Protein AF-A0A7C4I3J9-F1 (afdb_monomer_lite)

Foldseek 3Di:
DPDDDDDDDPVNFVVVLPDDPVVVCVVVVVVVHNPDDDPPDDDPDPPDGDGDDDDLDADDDDDDPVQPDPVNCVDCNHPNVSVVSDDDD

pLDDT: mean 89.77, std 9.17, range [45.38, 98.12]

Secondary structure (DSSP, 8-state):
---PPPP--HHHHHHHHTS-HHHHHHHHHHTT----S-TT---SSTTPPP--------------TTT--GGGGGSTTSHHHHHHTPPP-

Structure (mmCIF, N/CA/C/O backbone):
data_AF-A0A7C4I3J9-F1
#
_entry.id   AF-A0A7C4I3J9-F1
#
loop_
_atom_site.group_PDB
_atom_site.id
_atom_site.type_symbol
_atom_site.label_atom_id
_atom_site.label_alt_id
_atom_site.label_comp_id
_atom_site.label_asym_id
_atom_site.label_entity_id
_atom_site.label_seq_id
_atom_site.pdbx_PDB_ins_code
_atom_site.Cartn_x
_atom_site.Cartn_y
_atom_site.Cartn_z
_atom_site.occupancy
_atom_site.B_iso_or_equiv
_atom_site.auth_seq_id
_atom_site.auth_comp_id
_atom_site.auth_asym_id
_atom_site.auth_atom_id
_atom_site.pdbx_PDB_model_num
ATOM 1 N N . MET A 1 1 ? 15.005 -14.300 -7.045 1.00 45.38 1 MET A N 1
ATOM 2 C CA . MET A 1 1 ? 14.710 -14.755 -5.672 1.00 45.38 1 MET A CA 1
ATOM 3 C C . MET A 1 1 ? 13.203 -14.927 -5.630 1.00 45.38 1 MET A C 1
ATOM 5 O O . MET A 1 1 ? 12.505 -13.936 -5.486 1.00 45.38 1 MET A O 1
ATOM 9 N N . ASN A 1 2 ? 12.706 -16.131 -5.923 1.00 52.50 2 ASN A N 1
ATOM 10 C CA . ASN A 1 2 ? 11.267 -16.396 -5.915 1.00 52.50 2 ASN A CA 1
ATOM 11 C C . ASN A 1 2 ? 10.860 -16.560 -4.454 1.00 52.50 2 ASN A C 1
ATOM 13 O O . ASN A 1 2 ? 11.065 -17.615 -3.861 1.00 52.50 2 ASN A O 1
ATOM 17 N N . THR A 1 3 ? 10.410 -15.474 -3.837 1.00 55.28 3 THR A N 1
ATOM 18 C CA . THR A 1 3 ? 9.784 -15.540 -2.521 1.00 55.28 3 THR A CA 1
ATOM 19 C C . THR A 1 3 ? 8.352 -15.995 -2.733 1.00 55.28 3 THR A C 1
ATOM 21 O O . THR A 1 3 ? 7.536 -15.215 -3.222 1.00 55.28 3 THR A O 1
ATOM 24 N N . GLU A 1 4 ? 8.068 -17.251 -2.395 1.00 66.12 4 GLU A N 1
ATOM 25 C CA . GLU A 1 4 ? 6.695 -17.739 -2.274 1.00 66.12 4 GLU A CA 1
ATOM 26 C C . GLU A 1 4 ? 5.889 -16.751 -1.410 1.00 66.12 4 GLU A C 1
ATOM 28 O O . GLU A 1 4 ? 6.365 -16.342 -0.339 1.00 66.12 4 GLU A O 1
ATOM 33 N N . PRO A 1 5 ? 4.713 -16.298 -1.871 1.00 69.56 5 PRO A N 1
ATOM 34 C CA . PRO A 1 5 ? 3.943 -15.294 -1.159 1.00 69.56 5 PRO A CA 1
ATOM 35 C C . PRO A 1 5 ? 3.508 -15.841 0.202 1.00 69.56 5 PRO A C 1
ATOM 37 O O . PRO A 1 5 ? 2.911 -16.911 0.309 1.00 69.56 5 PRO A O 1
ATOM 40 N N . LEU A 1 6 ? 3.801 -15.091 1.267 1.00 75.75 6 LEU A N 1
ATOM 41 C CA . LEU A 1 6 ? 3.338 -15.436 2.608 1.00 75.75 6 LEU A CA 1
ATOM 42 C C . LEU A 1 6 ? 1.807 -15.477 2.620 1.00 75.75 6 LEU A C 1
ATOM 44 O O . LEU A 1 6 ? 1.162 -14.450 2.383 1.00 75.75 6 LEU A O 1
ATOM 48 N N . SER A 1 7 ? 1.245 -16.640 2.961 1.00 81.00 7 SER A N 1
ATOM 49 C CA . SER A 1 7 ? -0.202 -16.831 3.095 1.00 81.00 7 SER A CA 1
ATOM 50 C C . SER A 1 7 ? -0.826 -15.730 3.962 1.00 81.00 7 SER A C 1
ATOM 52 O O . SER A 1 7 ? -0.276 -15.342 5.002 1.00 81.00 7 SER A O 1
ATOM 54 N N . LEU A 1 8 ? -1.946 -15.167 3.508 1.00 86.31 8 LEU A N 1
ATOM 55 C CA . LEU A 1 8 ? -2.746 -14.199 4.251 1.00 86.31 8 LEU A CA 1
ATOM 56 C C . LEU A 1 8 ? -4.069 -14.860 4.627 1.00 86.31 8 LEU A C 1
ATOM 58 O O . LEU A 1 8 ? -4.855 -15.217 3.757 1.00 86.31 8 LEU A O 1
ATOM 62 N N . ASP A 1 9 ? -4.287 -15.034 5.927 1.00 92.38 9 ASP A N 1
ATOM 63 C CA . ASP A 1 9 ? -5.493 -15.668 6.451 1.00 92.38 9 ASP A CA 1
ATOM 64 C C . ASP A 1 9 ? -6.740 -14.821 6.143 1.00 92.38 9 ASP A C 1
ATOM 66 O O . ASP A 1 9 ? -6.741 -13.604 6.357 1.00 92.38 9 ASP A O 1
ATOM 70 N N . ALA A 1 10 ? -7.806 -15.465 5.664 1.00 92.75 10 ALA A N 1
ATOM 71 C CA . ALA A 1 10 ? -9.061 -14.804 5.315 1.00 92.75 10 ALA A CA 1
ATOM 72 C C . ALA A 1 10 ? -9.675 -14.050 6.507 1.00 92.75 10 ALA A C 1
ATOM 74 O O . ALA A 1 10 ? -10.149 -12.928 6.343 1.00 92.75 10 ALA A O 1
ATOM 75 N N . SER A 1 11 ? -9.572 -14.595 7.722 1.00 95.75 11 SER A N 1
ATOM 76 C CA . SER A 1 11 ? -10.082 -13.944 8.936 1.00 95.75 11 SER A CA 1
ATOM 77 C C . SER A 1 11 ? -9.367 -12.622 9.235 1.00 95.75 11 SER A C 1
ATOM 79 O O . SER A 1 11 ? -9.976 -11.660 9.715 1.00 95.75 11 SER A O 1
ATOM 81 N N . VAL A 1 12 ? -8.073 -12.532 8.905 1.00 94.69 12 VAL A N 1
ATOM 82 C CA . VAL A 1 12 ? -7.285 -11.300 9.039 1.00 94.69 12 VAL A CA 1
ATOM 83 C C . VAL A 1 12 ? -7.735 -10.271 8.005 1.00 94.69 12 VAL A C 1
ATOM 85 O O . VAL A 1 12 ? -7.890 -9.100 8.354 1.00 94.69 12 VAL A O 1
ATOM 88 N N . VAL A 1 13 ? -7.977 -10.694 6.759 1.00 94.31 13 VAL A N 1
ATOM 89 C CA . VAL A 1 13 ? -8.500 -9.825 5.689 1.00 94.31 13 VAL A CA 1
ATOM 90 C C . VAL A 1 13 ? -9.851 -9.242 6.088 1.00 94.31 13 VAL A C 1
ATOM 92 O O . VAL A 1 13 ? -10.014 -8.022 6.074 1.00 94.31 13 VAL A O 1
ATOM 95 N N . GLU A 1 14 ? -10.786 -10.097 6.503 1.00 95.62 14 GLU A N 1
ATOM 96 C CA . GLU A 1 14 ? -12.130 -9.703 6.932 1.00 95.62 14 GLU A CA 1
ATOM 97 C C . GLU A 1 14 ? -12.074 -8.722 8.102 1.00 95.62 14 GLU A C 1
ATOM 99 O O . GLU A 1 14 ? -12.686 -7.654 8.054 1.00 95.62 14 GLU A O 1
ATOM 104 N N . THR A 1 15 ? -11.269 -9.029 9.123 1.00 96.44 15 THR A N 1
ATOM 105 C CA . THR A 1 15 ? -11.117 -8.159 10.292 1.00 96.44 15 THR A CA 1
ATOM 106 C C . THR A 1 15 ? -10.569 -6.792 9.889 1.00 96.44 15 THR A C 1
ATOM 108 O O . THR A 1 15 ? -11.159 -5.762 10.219 1.00 96.44 15 THR A O 1
ATOM 111 N N . LEU A 1 16 ? -9.458 -6.753 9.147 1.00 96.12 16 LEU A N 1
ATOM 112 C CA . LEU A 1 16 ? -8.803 -5.499 8.772 1.00 96.12 16 LEU A CA 1
ATOM 113 C C . LEU A 1 16 ? -9.643 -4.661 7.801 1.00 96.12 16 LEU A C 1
ATOM 115 O O . LEU A 1 16 ? -9.577 -3.434 7.867 1.00 96.12 16 LEU A O 1
ATOM 119 N N . ALA A 1 17 ? -10.474 -5.282 6.957 1.00 96.06 17 ALA A N 1
ATOM 120 C CA . ALA A 1 17 ? -11.366 -4.572 6.041 1.00 96.06 17 ALA A CA 1
ATOM 121 C C . ALA A 1 17 ? -12.423 -3.721 6.776 1.00 96.06 17 ALA A C 1
ATOM 123 O O . ALA A 1 17 ? -12.907 -2.720 6.235 1.00 96.06 17 ALA A O 1
ATOM 124 N N . THR A 1 18 ? -12.741 -4.061 8.031 1.00 96.50 18 THR A N 1
ATOM 125 C CA . THR A 1 18 ? -13.676 -3.292 8.872 1.00 96.50 18 THR A CA 1
ATOM 126 C C . THR A 1 18 ? -13.023 -2.125 9.622 1.00 96.50 18 THR A C 1
ATOM 128 O O . THR A 1 18 ? -13.725 -1.248 10.128 1.00 96.50 18 THR A O 1
ATOM 131 N N . VAL A 1 19 ? -11.688 -2.057 9.668 1.00 96.44 19 VAL A N 1
ATOM 132 C CA . VAL A 1 19 ? -10.941 -1.071 10.463 1.00 96.44 19 VAL A CA 1
ATOM 133 C C . VAL A 1 19 ? -10.490 0.106 9.593 1.00 96.44 19 VAL A C 1
ATOM 135 O O . VAL A 1 19 ? -10.058 -0.048 8.453 1.00 96.44 19 VAL A O 1
ATOM 138 N N . THR A 1 20 ? -10.569 1.328 10.127 1.00 94.88 20 THR A N 1
ATOM 139 C CA . THR A 1 20 ? -10.084 2.514 9.402 1.00 94.88 20 THR A CA 1
ATOM 140 C C . THR A 1 20 ? -8.555 2.579 9.384 1.00 94.88 20 THR A C 1
ATOM 142 O O . THR A 1 20 ? -7.887 2.198 10.349 1.00 94.88 20 THR A O 1
ATOM 145 N N . THR A 1 21 ? -7.980 3.156 8.326 1.00 94.12 21 THR A N 1
ATOM 146 C CA . THR A 1 21 ? -6.528 3.387 8.251 1.00 94.12 21 THR A CA 1
ATOM 147 C C . THR A 1 21 ? -6.030 4.289 9.386 1.00 94.12 21 THR A C 1
ATOM 149 O O . THR A 1 21 ? -4.944 4.049 9.901 1.00 94.12 21 THR A O 1
ATOM 152 N N . ALA A 1 22 ? -6.834 5.254 9.853 1.00 94.81 22 ALA A N 1
ATOM 153 C CA . ALA A 1 22 ? -6.506 6.122 10.991 1.00 94.81 22 ALA A CA 1
ATOM 154 C C . ALA A 1 22 ? -6.383 5.353 12.322 1.00 94.81 22 ALA A C 1
ATOM 156 O O . ALA A 1 22 ? -5.498 5.622 13.141 1.00 94.81 22 ALA A O 1
ATOM 157 N N . THR A 1 23 ? -7.247 4.358 12.536 1.00 97.25 23 THR A N 1
ATOM 158 C CA . THR A 1 23 ? -7.150 3.461 13.694 1.00 97.25 23 THR A CA 1
ATOM 159 C C . THR A 1 23 ? -5.871 2.629 13.616 1.00 97.25 23 THR A C 1
ATOM 161 O O . THR A 1 23 ? -5.124 2.562 14.593 1.00 97.25 23 THR A O 1
ATOM 164 N N . LEU A 1 24 ? -5.575 2.047 12.446 1.00 96.38 24 LEU A N 1
ATOM 165 C CA . LEU A 1 24 ? -4.365 1.247 12.237 1.00 96.38 24 LEU A CA 1
ATOM 166 C C . LEU A 1 24 ? -3.092 2.069 12.460 1.00 96.38 24 LEU A C 1
ATOM 168 O O . LEU A 1 24 ? -2.210 1.633 13.200 1.00 96.38 24 LEU A O 1
ATOM 172 N N . THR A 1 25 ? -2.999 3.279 11.900 1.00 96.38 25 THR A N 1
ATOM 173 C CA . THR A 1 25 ? -1.823 4.140 12.095 1.00 96.38 25 THR A CA 1
ATOM 174 C C . THR A 1 25 ? -1.638 4.545 13.558 1.00 96.38 25 THR A C 1
ATOM 176 O O . THR A 1 25 ? -0.505 4.607 14.027 1.00 96.38 25 THR A O 1
ATOM 179 N N . THR A 1 26 ? -2.722 4.721 14.321 1.00 97.31 26 THR A N 1
ATOM 180 C CA . THR A 1 26 ? -2.650 4.973 15.772 1.00 97.31 26 THR A CA 1
ATOM 181 C C . THR A 1 26 ? -2.119 3.762 16.545 1.00 97.31 26 THR A C 1
ATOM 183 O O . THR A 1 26 ? -1.284 3.913 17.438 1.00 97.31 26 THR A O 1
ATOM 186 N N . VAL A 1 27 ? -2.565 2.546 16.212 1.00 97.69 27 VAL A N 1
ATOM 187 C CA . VAL A 1 27 ? -2.043 1.310 16.824 1.00 97.69 27 VAL A CA 1
ATOM 188 C C . VAL A 1 27 ? -0.556 1.133 16.509 1.00 97.69 27 VAL A C 1
ATOM 190 O O . VAL A 1 27 ? 0.228 0.802 17.399 1.00 97.69 27 VAL A O 1
ATOM 193 N N . LEU A 1 28 ? -0.148 1.400 15.267 1.00 97.94 28 LEU A N 1
ATOM 194 C CA . LEU A 1 28 ? 1.253 1.335 14.849 1.00 97.94 28 LEU A CA 1
ATOM 195 C C . LEU A 1 28 ? 2.109 2.403 15.546 1.00 97.94 28 LEU A C 1
ATOM 197 O O . LEU A 1 28 ? 3.206 2.093 16.009 1.00 97.94 28 LEU A O 1
ATOM 201 N N . LEU A 1 29 ? 1.580 3.615 15.732 1.00 97.69 29 LEU A N 1
ATOM 202 C CA . LEU A 1 29 ? 2.233 4.674 16.503 1.00 97.69 29 LEU A CA 1
ATOM 203 C C . LEU A 1 29 ? 2.476 4.253 17.957 1.00 97.69 29 LEU A C 1
ATOM 205 O O . LEU A 1 29 ? 3.579 4.448 18.467 1.00 97.69 29 LEU A O 1
ATOM 209 N N . LYS A 1 30 ? 1.486 3.628 18.611 1.00 98.12 30 LYS A N 1
ATOM 210 C CA . LYS A 1 30 ? 1.644 3.064 19.967 1.00 98.12 30 LYS A CA 1
ATOM 211 C C . LYS A 1 30 ? 2.729 1.981 20.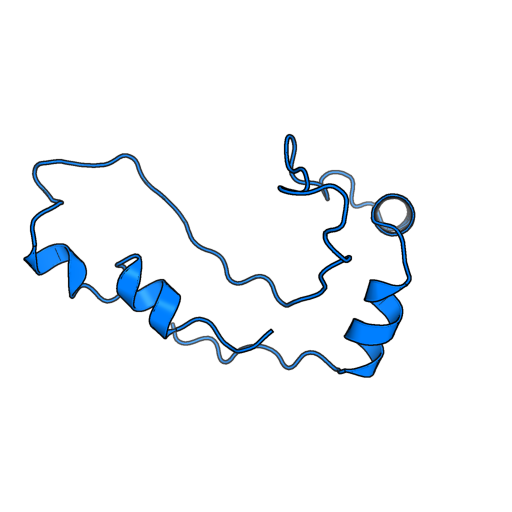028 1.00 98.12 30 LYS A C 1
ATOM 213 O O . LYS A 1 30 ? 3.345 1.803 21.071 1.00 98.12 30 LYS A O 1
ATOM 218 N N . LYS A 1 31 ? 2.991 1.292 18.912 1.00 98.06 31 LYS A N 1
ATOM 219 C CA . LYS A 1 31 ? 4.092 0.327 18.743 1.00 98.06 31 LYS A CA 1
ATOM 220 C C . LYS A 1 31 ? 5.423 0.975 18.320 1.00 98.06 31 LYS A C 1
ATOM 222 O O . LYS A 1 31 ? 6.371 0.260 18.021 1.00 98.06 31 LYS A O 1
ATOM 227 N N . GLY A 1 32 ? 5.509 2.306 18.275 1.00 98.12 32 GLY A N 1
ATOM 228 C CA . GLY A 1 32 ? 6.723 3.050 17.920 1.00 98.12 32 GLY A CA 1
ATOM 229 C C . GLY A 1 32 ? 6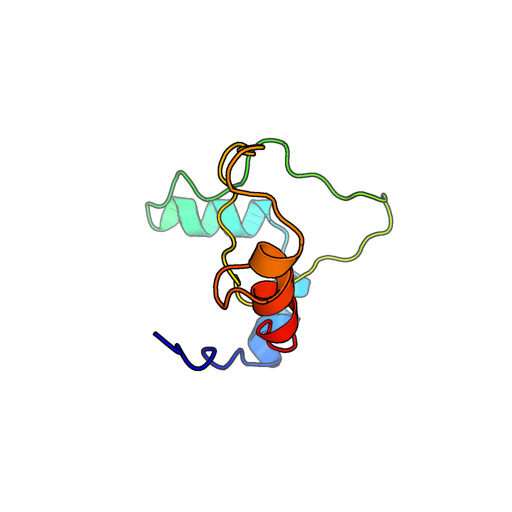.918 3.306 16.421 1.00 98.12 32 GLY A C 1
ATOM 230 O O . GLY A 1 32 ? 7.895 3.946 16.034 1.00 98.12 32 GLY A O 1
ATOM 231 N N . LEU A 1 33 ? 5.991 2.870 15.563 1.00 98.00 33 LEU A N 1
ATOM 232 C CA . LEU A 1 33 ? 6.085 3.038 14.112 1.00 98.00 33 LEU A CA 1
ATOM 233 C C . LEU A 1 33 ? 5.392 4.332 13.674 1.00 98.00 33 LEU A C 1
ATOM 235 O O . LEU A 1 33 ? 4.171 4.454 13.733 1.00 98.00 33 LEU A O 1
ATOM 239 N N . ARG A 1 34 ? 6.183 5.309 13.219 1.00 95.12 34 ARG A N 1
ATOM 240 C CA . ARG A 1 34 ? 5.693 6.655 12.861 1.00 95.12 34 ARG A CA 1
ATOM 241 C C . ARG A 1 34 ? 5.495 6.866 11.358 1.00 95.12 34 ARG A C 1
ATOM 243 O O . ARG A 1 34 ? 4.595 7.596 10.958 1.00 95.12 34 ARG A O 1
ATOM 250 N N . ASN A 1 35 ? 6.302 6.211 10.525 1.00 95.50 35 ASN A N 1
ATOM 251 C CA . ASN A 1 35 ? 6.275 6.354 9.065 1.00 95.50 35 ASN A CA 1
ATOM 252 C C . ASN A 1 35 ? 5.536 5.174 8.422 1.00 95.50 35 ASN A C 1
ATOM 254 O O . ASN A 1 35 ? 6.158 4.273 7.871 1.00 95.50 35 ASN A O 1
ATOM 258 N N . VAL A 1 36 ? 4.206 5.166 8.541 1.00 95.31 36 VAL A N 1
ATOM 259 C CA . VAL A 1 36 ? 3.352 4.014 8.174 1.00 95.31 36 VAL A CA 1
ATOM 260 C C . VAL A 1 36 ? 2.301 4.330 7.105 1.00 95.31 36 VAL A C 1
ATOM 262 O O . VAL A 1 36 ? 1.415 3.522 6.847 1.00 95.31 36 VAL A O 1
ATOM 265 N N . TRP A 1 37 ? 2.372 5.515 6.493 1.00 93.12 37 TRP A N 1
ATOM 266 C CA . TRP A 1 37 ? 1.403 5.985 5.502 1.00 93.12 37 TRP A CA 1
ATOM 267 C C . TRP A 1 37 ? 2.088 6.520 4.241 1.00 93.12 37 TRP A C 1
ATOM 269 O O . TRP A 1 37 ? 3.079 7.251 4.327 1.00 93.12 37 TRP A O 1
ATOM 279 N N . LEU A 1 38 ? 1.520 6.198 3.074 1.00 92.94 38 LEU A N 1
ATOM 280 C CA . LEU A 1 38 ? 1.950 6.721 1.777 1.00 92.94 38 LEU A CA 1
ATOM 281 C C . LEU A 1 38 ? 1.342 8.107 1.539 1.00 92.94 38 LEU A C 1
ATOM 283 O O . LEU A 1 38 ? 0.132 8.266 1.377 1.00 92.94 38 LEU A O 1
ATOM 287 N N . ARG A 1 39 ? 2.188 9.138 1.508 1.00 92.50 39 ARG A N 1
ATOM 288 C CA . ARG A 1 39 ? 1.746 10.524 1.294 1.00 92.50 39 ARG A CA 1
ATOM 289 C C . ARG A 1 39 ? 1.143 10.687 -0.103 1.00 92.50 39 ARG A C 1
ATOM 291 O O . ARG A 1 39 ? 1.704 10.204 -1.078 1.00 92.50 39 ARG A O 1
ATOM 298 N N . GLY A 1 40 ? 0.014 11.387 -0.189 1.00 92.12 40 GLY A N 1
ATOM 299 C CA . GLY A 1 40 ? -0.682 11.651 -1.453 1.00 92.12 40 GLY A CA 1
ATOM 300 C C . GLY A 1 40 ? -1.536 10.494 -1.985 1.00 92.12 40 GLY A C 1
ATOM 301 O O . GLY A 1 40 ? -2.283 10.702 -2.939 1.00 92.12 40 GLY A O 1
ATOM 302 N N . ALA A 1 41 ? -1.486 9.309 -1.364 1.00 90.62 41 ALA A N 1
ATOM 303 C CA . ALA A 1 41 ? -2.369 8.205 -1.720 1.00 90.62 41 ALA A CA 1
ATOM 304 C C . ALA A 1 41 ? -3.832 8.564 -1.408 1.00 90.62 41 ALA A C 1
ATOM 306 O O . ALA A 1 41 ? -4.156 8.986 -0.295 1.00 90.62 41 ALA A O 1
ATOM 307 N N . LYS A 1 42 ? -4.713 8.387 -2.396 1.00 91.25 42 LYS A N 1
ATOM 308 C CA . LYS A 1 42 ? -6.157 8.615 -2.281 1.00 91.25 42 LYS A CA 1
ATOM 309 C C . LYS A 1 42 ? -6.928 7.624 -3.163 1.00 91.25 42 LYS A C 1
ATOM 311 O O . LYS A 1 42 ? -6.388 7.218 -4.194 1.00 91.25 42 LYS A O 1
ATOM 316 N N . PRO A 1 43 ? -8.162 7.242 -2.789 1.00 92.31 43 PRO A N 1
ATOM 317 C CA . PRO A 1 43 ? -9.025 6.446 -3.654 1.00 92.31 43 PRO A CA 1
ATOM 318 C C . PRO A 1 43 ? -9.229 7.127 -5.009 1.00 92.31 43 PRO A C 1
ATOM 320 O O . PRO A 1 43 ? -9.322 8.355 -5.081 1.00 92.31 43 PRO A O 1
ATOM 323 N N . LEU A 1 44 ? -9.323 6.332 -6.075 1.00 94.50 44 LEU A N 1
ATOM 324 C CA . LEU A 1 44 ? -9.634 6.858 -7.407 1.00 94.50 44 LEU A CA 1
ATOM 325 C C . LEU A 1 44 ? -11.112 7.246 -7.526 1.00 94.50 44 LEU A C 1
ATOM 327 O O . LEU A 1 44 ? -11.446 8.147 -8.293 1.00 94.50 44 LEU A O 1
ATOM 331 N N . ARG A 1 45 ? -11.988 6.584 -6.760 1.00 95.81 45 ARG A N 1
ATOM 332 C CA . ARG A 1 45 ? -13.428 6.859 -6.711 1.00 95.81 45 ARG A CA 1
ATOM 333 C C . ARG A 1 45 ? -13.937 6.905 -5.263 1.00 95.81 45 ARG A C 1
ATOM 335 O O . ARG A 1 45 ? -13.385 6.188 -4.425 1.00 95.81 45 ARG A O 1
ATOM 342 N N . PRO A 1 46 ? -14.975 7.707 -4.953 1.00 90.94 46 PRO A N 1
ATOM 343 C CA . PRO A 1 46 ? -15.507 7.830 -3.591 1.00 90.94 46 PRO A CA 1
ATOM 344 C C . PRO A 1 46 ? -16.111 6.538 -3.022 1.00 90.94 46 PRO A C 1
ATOM 346 O O . PRO A 1 46 ? -16.095 6.337 -1.813 1.00 90.94 46 PRO A O 1
ATOM 349 N N . ASP A 1 47 ? -16.640 5.675 -3.885 1.00 93.25 47 ASP A N 1
ATOM 350 C CA . ASP A 1 47 ? -17.320 4.417 -3.561 1.00 93.25 47 ASP A CA 1
ATOM 351 C C . ASP A 1 47 ? -16.367 3.215 -3.461 1.00 93.25 47 ASP A C 1
ATOM 353 O O . ASP A 1 47 ? -16.803 2.084 -3.251 1.00 93.25 47 ASP A O 1
ATOM 357 N N . GLN A 1 48 ? -15.059 3.435 -3.617 1.00 93.31 48 GLN A N 1
ATOM 358 C CA . GLN A 1 48 ? -14.090 2.351 -3.577 1.00 93.31 48 GLN A CA 1
ATOM 359 C C . GLN A 1 48 ? -14.037 1.725 -2.170 1.00 93.31 48 GLN A C 1
ATOM 361 O O . GLN A 1 48 ? -13.768 2.434 -1.193 1.00 93.31 48 GLN A O 1
ATOM 366 N N . PRO A 1 49 ? -14.257 0.401 -2.043 1.00 92.25 49 PRO A N 1
ATOM 367 C CA . PRO A 1 49 ? -14.203 -0.265 -0.750 1.00 92.25 49 PRO A CA 1
ATOM 368 C C . PRO A 1 49 ? -12.777 -0.258 -0.190 1.00 92.25 49 PRO A C 1
ATOM 370 O O . PRO A 1 49 ? -11.793 -0.065 -0.911 1.00 92.25 49 PRO A O 1
ATOM 373 N N . ARG A 1 50 ? -12.655 -0.506 1.117 1.00 92.38 50 ARG A N 1
ATOM 374 C CA . ARG A 1 50 ? -11.347 -0.732 1.743 1.00 92.38 50 ARG A CA 1
ATOM 375 C C . ARG A 1 50 ? -10.757 -2.031 1.208 1.00 92.38 50 ARG A C 1
ATOM 377 O O . ARG A 1 50 ? -11.446 -3.043 1.152 1.00 92.38 50 ARG A O 1
ATOM 384 N N . LEU A 1 51 ? -9.483 -1.982 0.842 1.00 93.56 51 LEU A N 1
ATOM 385 C CA . LEU A 1 51 ? -8.740 -3.128 0.335 1.00 93.56 51 LEU A CA 1
ATOM 386 C C . LEU A 1 51 ? -7.693 -3.545 1.365 1.00 93.56 51 LEU A C 1
ATOM 388 O O . LEU A 1 51 ? -7.031 -2.696 1.966 1.00 93.56 51 LEU A O 1
ATOM 392 N N . VAL A 1 52 ? -7.555 -4.853 1.548 1.00 94.88 52 VAL A N 1
ATOM 393 C CA . VAL A 1 52 ? -6.548 -5.477 2.405 1.00 94.88 52 VAL A CA 1
ATOM 394 C C . VAL A 1 52 ? -5.892 -6.575 1.586 1.00 94.88 52 VAL A C 1
ATOM 396 O O . VAL A 1 52 ? -6.587 -7.401 1.009 1.00 94.88 52 VAL A O 1
ATOM 399 N N . GLY A 1 53 ? -4.565 -6.565 1.544 1.00 92.38 53 GLY A N 1
ATOM 400 C CA . GLY A 1 53 ? -3.785 -7.491 0.736 1.00 92.38 53 GLY A CA 1
ATOM 401 C C . GLY A 1 53 ? -2.328 -7.511 1.170 1.00 92.38 53 GLY A C 1
ATOM 402 O O . GLY A 1 53 ? -1.892 -6.702 2.002 1.00 92.38 53 GLY A O 1
ATOM 403 N N . ARG A 1 54 ? -1.560 -8.451 0.622 1.00 91.44 54 ARG A N 1
ATOM 404 C CA . ARG A 1 54 ? -0.106 -8.483 0.826 1.00 91.44 54 ARG A CA 1
ATOM 405 C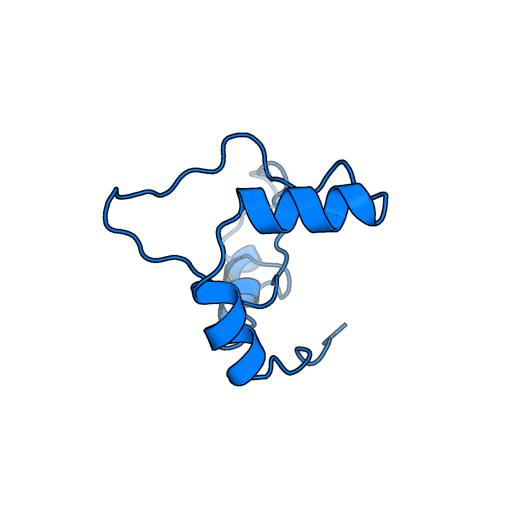 C . ARG A 1 54 ? 0.555 -7.469 -0.105 1.00 91.44 54 ARG A C 1
ATOM 407 O O . ARG A 1 54 ? 0.167 -7.306 -1.253 1.00 91.44 54 ARG A O 1
ATOM 414 N N . ALA A 1 55 ? 1.591 -6.790 0.383 1.00 91.75 55 ALA A N 1
ATOM 415 C CA . ALA A 1 55 ? 2.353 -5.876 -0.457 1.00 91.75 55 ALA A CA 1
ATOM 416 C C . ALA A 1 55 ? 3.208 -6.664 -1.464 1.00 91.75 55 ALA A C 1
ATOM 418 O O . ALA A 1 55 ? 4.180 -7.309 -1.075 1.00 91.75 55 ALA A O 1
ATOM 419 N N . PHE A 1 56 ? 2.879 -6.558 -2.750 1.00 90.31 56 PHE A N 1
ATOM 420 C CA . PHE A 1 56 ? 3.779 -6.890 -3.851 1.00 90.31 56 PHE A CA 1
ATOM 421 C C . PHE A 1 56 ? 4.516 -5.614 -4.273 1.00 90.31 56 PHE A C 1
ATOM 423 O O . PHE A 1 56 ? 3.891 -4.627 -4.667 1.00 90.31 56 PHE A O 1
ATOM 430 N N . THR A 1 57 ? 5.840 -5.581 -4.124 1.00 91.62 57 THR A N 1
ATOM 431 C CA . THR A 1 57 ? 6.616 -4.352 -4.326 1.00 91.62 57 THR A CA 1
ATOM 432 C C . THR A 1 57 ? 7.170 -4.272 -5.742 1.00 91.62 57 THR A C 1
ATOM 434 O O . THR 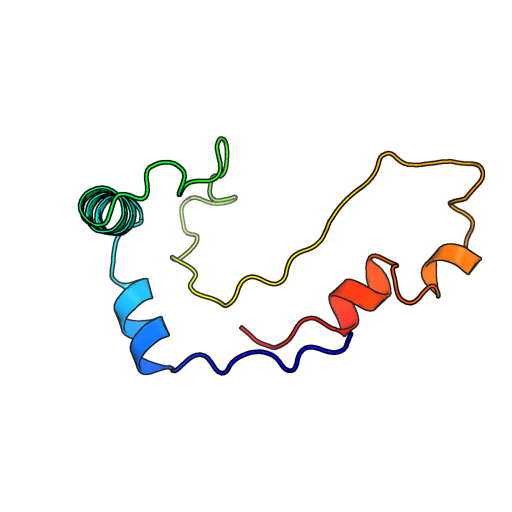A 1 57 ? 7.859 -5.167 -6.222 1.00 91.62 57 THR A O 1
ATOM 437 N N . LEU A 1 58 ? 6.901 -3.150 -6.407 1.00 91.12 58 LEU A N 1
ATOM 438 C CA . LEU A 1 58 ? 7.470 -2.813 -7.705 1.00 91.12 58 LEU A CA 1
ATOM 439 C C . LEU A 1 58 ? 8.287 -1.531 -7.572 1.00 91.12 58 LEU A C 1
ATOM 441 O O . LEU A 1 58 ? 7.853 -0.566 -6.941 1.00 91.12 58 LEU A O 1
ATOM 445 N N . ARG A 1 59 ? 9.475 -1.514 -8.176 1.00 92.75 59 ARG A N 1
ATOM 446 C CA . ARG A 1 59 ? 10.340 -0.336 -8.205 1.00 92.75 59 ARG A CA 1
ATOM 447 C C . ARG A 1 59 ? 10.442 0.189 -9.626 1.00 92.75 59 ARG A C 1
ATOM 449 O O . ARG A 1 59 ? 10.973 -0.490 -10.498 1.00 92.75 59 ARG A O 1
ATOM 456 N N . PHE A 1 60 ? 10.011 1.428 -9.812 1.00 89.94 60 PHE A N 1
ATOM 457 C CA . PHE A 1 60 ? 10.232 2.161 -11.048 1.00 89.94 60 PHE A CA 1
ATOM 458 C C . PHE A 1 60 ? 11.564 2.905 -10.991 1.00 89.94 60 PHE A C 1
ATOM 460 O O . PHE A 1 60 ? 11.958 3.436 -9.950 1.00 89.94 60 PHE A O 1
ATOM 467 N N . VAL A 1 61 ? 12.248 2.939 -12.126 1.00 90.00 61 VAL A N 1
ATOM 468 C CA . VAL A 1 61 ? 13.422 3.777 -12.371 1.00 90.00 61 VAL A CA 1
ATOM 469 C C . VAL A 1 61 ? 13.112 4.690 -13.559 1.00 90.00 61 VAL A C 1
ATOM 471 O O . VAL A 1 61 ? 12.266 4.321 -14.378 1.00 90.00 61 VAL A O 1
ATOM 474 N N . PRO A 1 62 ? 13.740 5.876 -13.665 1.00 92.31 62 PRO A N 1
ATOM 475 C CA . PRO A 1 62 ? 13.553 6.744 -14.822 1.00 92.31 62 PRO A CA 1
ATOM 476 C C . PRO A 1 62 ? 13.794 5.993 -16.133 1.00 92.31 62 PRO A C 1
ATOM 478 O O . PRO A 1 62 ? 14.724 5.188 -16.230 1.00 92.31 62 PRO A O 1
ATOM 481 N N . ALA A 1 63 ? 12.938 6.255 -17.122 1.00 87.25 63 ALA A N 1
ATOM 482 C CA . ALA A 1 63 ? 13.037 5.619 -18.424 1.00 87.25 63 ALA A CA 1
ATOM 483 C C . ALA A 1 63 ? 14.360 5.985 -19.103 1.00 87.25 63 ALA A C 1
ATOM 485 O O . ALA A 1 63 ? 14.860 7.105 -18.984 1.00 87.25 63 ALA A O 1
ATOM 486 N N . ARG A 1 64 ? 14.909 5.012 -19.822 1.00 90.38 64 ARG A N 1
ATOM 487 C CA . ARG A 1 64 ? 16.140 5.141 -20.590 1.00 90.38 64 ARG A CA 1
ATOM 488 C C . ARG A 1 64 ? 15.874 4.657 -21.999 1.00 90.38 64 ARG A C 1
ATOM 490 O O . ARG A 1 64 ? 15.675 3.462 -22.198 1.00 90.38 64 ARG A O 1
ATOM 497 N N . GLU A 1 65 ? 15.848 5.584 -22.950 1.00 89.56 65 GLU A N 1
ATOM 498 C CA . GLU A 1 65 ? 15.536 5.286 -24.354 1.00 89.56 65 GLU A CA 1
ATOM 499 C C . GLU A 1 65 ? 16.522 4.281 -24.960 1.00 89.56 65 GLU A C 1
ATOM 501 O O . GLU A 1 65 ? 16.125 3.446 -25.763 1.00 89.56 65 GLU A O 1
ATOM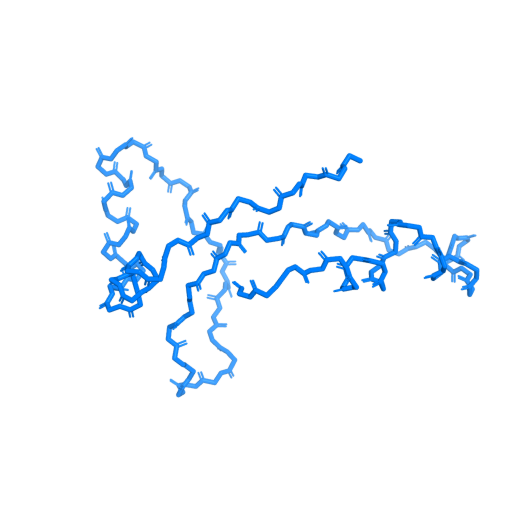 506 N N . ASP A 1 66 ? 17.776 4.286 -24.500 1.00 89.38 66 ASP A N 1
ATOM 507 C CA . ASP A 1 66 ? 18.810 3.348 -24.939 1.00 89.38 66 ASP A CA 1
ATOM 508 C C . ASP A 1 66 ? 18.586 1.900 -24.461 1.00 89.38 66 ASP A C 1
ATOM 510 O O . ASP A 1 66 ? 19.124 0.969 -25.055 1.00 89.38 66 ASP A O 1
ATOM 514 N N . LEU A 1 67 ? 17.785 1.696 -23.407 1.00 84.62 67 LEU A N 1
ATOM 515 C CA . LEU A 1 67 ? 17.485 0.378 -22.827 1.00 84.62 67 LEU A CA 1
ATOM 516 C C . LEU A 1 67 ? 16.032 -0.071 -23.047 1.00 84.62 67 LEU A C 1
ATOM 518 O O . LEU A 1 67 ? 15.719 -1.248 -22.877 1.00 84.62 67 LEU A O 1
ATOM 522 N N . ALA A 1 68 ? 15.132 0.850 -23.391 1.00 83.50 68 ALA A N 1
ATOM 523 C CA . ALA A 1 68 ? 13.698 0.607 -23.530 1.00 83.50 68 ALA A CA 1
ATOM 524 C C . ALA A 1 68 ? 13.326 0.054 -24.919 1.00 83.50 68 ALA A C 1
ATOM 526 O O . ALA A 1 68 ? 12.408 0.549 -25.573 1.00 83.50 68 ALA A O 1
ATOM 527 N N . THR A 1 69 ? 14.035 -0.978 -25.379 1.00 88.12 69 THR A N 1
ATOM 528 C CA . THR A 1 69 ? 13.730 -1.668 -26.642 1.00 88.12 69 THR A CA 1
ATOM 529 C C . THR A 1 69 ? 12.590 -2.683 -26.458 1.00 88.12 69 THR A C 1
ATOM 531 O O . THR A 1 69 ? 12.316 -3.083 -25.321 1.00 88.12 69 THR A O 1
ATOM 534 N N . PRO A 1 70 ? 11.909 -3.150 -27.521 1.00 86.56 70 PRO A N 1
ATOM 535 C CA . PRO A 1 70 ? 10.873 -4.183 -27.404 1.00 86.56 70 PRO A CA 1
ATOM 536 C C . PRO A 1 70 ? 11.344 -5.464 -26.698 1.00 86.56 70 PRO A C 1
ATOM 538 O O . PRO A 1 70 ? 10.586 -6.075 -25.946 1.00 86.56 70 PRO A O 1
ATOM 541 N N . GLU A 1 71 ? 12.611 -5.851 -26.870 1.00 86.81 71 GLU A N 1
ATOM 542 C CA . GLU A 1 71 ? 13.205 -7.023 -26.217 1.00 86.81 71 GLU A CA 1
ATOM 543 C C . GLU A 1 71 ? 13.195 -6.886 -24.689 1.00 86.81 71 GLU A C 1
ATOM 545 O O . GLU A 1 71 ? 12.990 -7.877 -23.981 1.00 86.81 71 GLU A O 1
ATOM 550 N N . SER A 1 72 ? 13.329 -5.659 -24.165 1.00 84.56 72 SER A N 1
ATOM 551 C CA . SER A 1 72 ? 13.304 -5.379 -22.723 1.00 84.56 72 SER A CA 1
ATOM 552 C C . SER A 1 72 ? 12.007 -5.836 -22.042 1.00 84.56 72 SER A C 1
ATOM 554 O O . SER A 1 72 ? 12.006 -6.122 -20.844 1.00 84.56 72 SER A O 1
ATOM 556 N N . TRP A 1 73 ? 10.909 -5.983 -22.791 1.00 82.31 73 TRP A N 1
ATOM 557 C CA . TRP A 1 73 ? 9.616 -6.426 -22.262 1.00 82.31 73 TRP A CA 1
ATOM 558 C C . TRP A 1 73 ? 9.581 -7.920 -21.936 1.00 82.31 73 TRP A C 1
ATOM 560 O O . TRP A 1 73 ? 8.751 -8.344 -21.136 1.00 82.31 73 TRP A O 1
ATOM 570 N N . SER A 1 74 ? 10.481 -8.708 -22.531 1.00 86.50 74 SER A N 1
ATOM 571 C CA . SER A 1 74 ? 10.669 -10.129 -22.205 1.00 86.50 74 SER A CA 1
ATOM 572 C C . SER A 1 74 ? 11.598 -10.351 -21.008 1.00 86.50 74 SER A C 1
ATOM 574 O O . SER A 1 74 ? 11.745 -11.474 -20.531 1.00 86.50 74 SER A O 1
ATOM 576 N N . SER A 1 75 ? 12.217 -9.281 -20.498 1.00 86.94 75 SER A N 1
ATOM 577 C CA . SER A 1 75 ? 13.102 -9.360 -19.342 1.00 86.94 75 SER A CA 1
ATOM 578 C C . SER A 1 75 ? 12.338 -9.823 -18.094 1.00 86.94 75 SER A C 1
ATOM 580 O O . SER A 1 75 ? 11.229 -9.335 -17.844 1.00 86.94 75 SER A O 1
ATOM 582 N N . PRO A 1 76 ? 12.928 -10.684 -17.243 1.00 86.75 76 PRO A N 1
ATOM 583 C CA . PRO A 1 76 ? 12.300 -11.125 -15.994 1.00 86.75 76 PRO A CA 1
ATOM 584 C C . PRO A 1 76 ? 12.097 -9.988 -14.981 1.00 86.75 76 PRO A C 1
ATOM 586 O O . PRO A 1 76 ? 11.322 -10.133 -14.043 1.00 86.75 76 PRO A O 1
ATOM 589 N N . ILE A 1 77 ? 12.784 -8.854 -15.158 1.00 87.75 77 ILE A N 1
ATOM 590 C CA . ILE A 1 77 ? 12.615 -7.650 -14.328 1.00 87.75 77 ILE A CA 1
ATOM 591 C C . ILE A 1 77 ? 11.678 -6.611 -14.964 1.00 87.75 77 ILE A C 1
ATOM 593 O O . ILE A 1 77 ? 11.595 -5.481 -14.486 1.00 87.75 77 ILE A O 1
ATOM 597 N N . SER A 1 78 ? 11.007 -6.960 -16.064 1.00 90.12 78 SER A N 1
ATOM 598 C CA . SER A 1 78 ? 10.055 -6.074 -16.731 1.00 90.12 78 SER A CA 1
ATOM 599 C C . SER A 1 78 ? 8.771 -5.902 -15.914 1.00 90.12 78 SER A C 1
ATOM 601 O O . SER A 1 78 ? 8.390 -6.756 -15.112 1.00 90.12 78 SER A O 1
ATOM 603 N N . THR A 1 79 ? 8.041 -4.814 -16.173 1.00 89.50 79 THR A N 1
ATOM 604 C CA . THR A 1 79 ? 6.704 -4.598 -15.596 1.00 89.50 79 THR A CA 1
ATOM 605 C C . THR A 1 79 ? 5.741 -5.729 -15.958 1.00 89.50 79 THR A C 1
ATOM 607 O O . THR A 1 79 ? 4.901 -6.098 -15.144 1.00 89.50 79 THR A O 1
ATOM 610 N N . ARG A 1 80 ? 5.878 -6.308 -17.159 1.00 89.88 80 ARG A N 1
ATOM 611 C CA . ARG A 1 80 ? 5.067 -7.447 -17.597 1.00 89.88 80 ARG A CA 1
ATOM 612 C C . ARG A 1 80 ? 5.323 -8.672 -16.725 1.00 89.88 80 ARG A C 1
ATOM 614 O O . ARG A 1 80 ? 4.377 -9.205 -16.156 1.00 89.88 80 ARG A O 1
ATOM 621 N N . ALA A 1 81 ? 6.588 -9.060 -16.577 1.00 91.12 81 ALA A N 1
ATOM 622 C CA . ALA A 1 81 ? 6.971 -10.187 -15.731 1.00 91.12 81 ALA A CA 1
ATOM 623 C C . ALA A 1 81 ? 6.533 -9.971 -14.273 1.00 91.12 81 ALA A C 1
ATOM 625 O O . ALA A 1 81 ? 6.081 -10.903 -13.617 1.00 91.12 81 ALA A O 1
ATOM 626 N N . ALA A 1 82 ? 6.599 -8.729 -13.781 1.00 90.88 82 ALA A N 1
ATOM 627 C CA . ALA A 1 82 ? 6.105 -8.391 -12.452 1.00 90.88 82 ALA A CA 1
ATOM 628 C C . ALA A 1 82 ? 4.593 -8.629 -12.311 1.00 90.88 82 ALA A C 1
ATOM 630 O O . ALA A 1 82 ? 4.188 -9.227 -11.324 1.00 90.88 82 ALA A O 1
ATOM 631 N N . ILE A 1 83 ? 3.774 -8.204 -13.283 1.00 89.94 83 ILE A N 1
ATOM 632 C CA . ILE A 1 83 ? 2.316 -8.435 -13.284 1.00 89.94 83 ILE A CA 1
ATOM 633 C C . ILE A 1 83 ? 1.999 -9.932 -13.327 1.00 89.94 83 ILE A C 1
ATOM 635 O O . ILE A 1 83 ? 1.163 -10.398 -12.562 1.00 89.94 83 ILE A O 1
ATOM 639 N N . GLU A 1 84 ? 2.683 -10.687 -14.188 1.00 90.88 84 GLU A N 1
ATOM 640 C CA . GLU A 1 84 ? 2.496 -12.139 -14.314 1.00 90.88 84 GLU A CA 1
ATOM 641 C C . GLU A 1 84 ? 2.890 -12.894 -13.028 1.00 90.88 84 GLU A C 1
ATOM 643 O O . GLU A 1 84 ? 2.351 -13.963 -12.752 1.00 90.88 84 GLU A O 1
ATOM 648 N N . ALA A 1 85 ? 3.785 -12.324 -12.215 1.00 90.00 85 ALA A N 1
ATOM 649 C CA . ALA A 1 85 ? 4.208 -12.878 -10.931 1.00 90.00 85 ALA A CA 1
ATOM 650 C C . ALA A 1 85 ? 3.357 -12.427 -9.725 1.00 90.00 85 ALA A C 1
ATOM 652 O O . ALA A 1 85 ? 3.602 -12.901 -8.612 1.00 90.00 85 ALA A O 1
ATOM 653 N N . MET A 1 86 ? 2.395 -11.507 -9.891 1.00 89.25 86 MET A N 1
ATOM 654 C CA . MET A 1 86 ? 1.551 -11.045 -8.781 1.00 89.25 86 MET A CA 1
ATOM 655 C C . MET A 1 86 ? 0.629 -12.181 -8.307 1.00 89.25 86 MET A C 1
ATOM 657 O O . MET A 1 86 ? -0.147 -12.708 -9.107 1.00 89.25 86 MET A O 1
ATOM 661 N N . PRO A 1 87 ? 0.671 -12.564 -7.018 1.00 88.62 87 PRO A N 1
ATOM 662 C CA . PRO A 1 87 ? -0.258 -13.551 -6.485 1.00 88.62 87 PRO A CA 1
ATOM 663 C C . PRO A 1 87 ? -1.674 -12.962 -6.365 1.00 88.62 87 PRO A C 1
ATOM 665 O O . PRO A 1 87 ? -1.828 -11.741 -6.322 1.00 88.62 87 PRO A O 1
ATOM 668 N N . PRO A 1 88 ? -2.716 -13.804 -6.254 1.00 85.81 88 PRO A N 1
ATOM 669 C CA . PRO A 1 88 ? -4.050 -13.335 -5.896 1.00 85.81 88 PRO A CA 1
ATOM 670 C C . P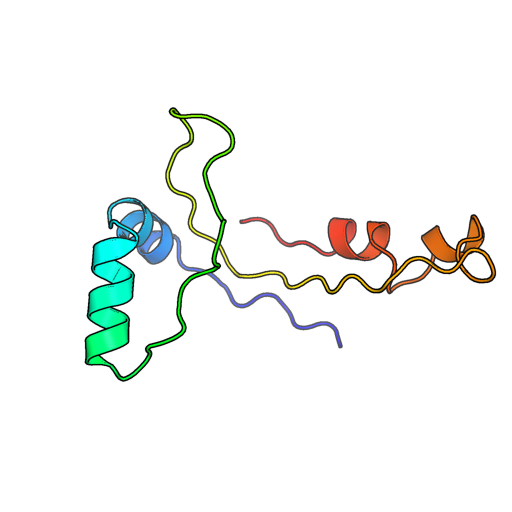RO A 1 88 ? -4.075 -12.634 -4.527 1.00 85.81 88 PRO A C 1
ATOM 672 O O . PRO A 1 88 ? -3.448 -13.114 -3.578 1.00 85.81 88 PRO A O 1
ATOM 675 N N . GLY A 1 89 ? -4.877 -11.569 -4.414 1.00 81.62 89 GLY A N 1
ATOM 676 C CA . GLY A 1 89 ? -5.081 -10.787 -3.180 1.00 81.62 89 GLY A CA 1
ATOM 677 C C . GLY A 1 89 ? -4.215 -9.536 -3.105 1.00 81.62 89 GLY A C 1
ATOM 678 O O . GLY A 1 89 ? -3.976 -9.071 -1.965 1.00 81.62 89 GLY A O 1
#

Radius of gyration: 17.34 Å; chains: 1; bounding box: 36×29×47 Å

Sequence (89 aa):
MNTEPLSLDASVVETLATVTTATLTTVLLKKGLRNVWLRGAKPLRPDQPRLVGRAFTLRFVPAREDLATPESWSSPISTRAAIEAMPPG